Protein AF-A0A3D4B340-F1 (afdb_monomer)

Radius of gyration: 26.21 Å; Cα contacts (8 Å, |Δi|>4): 73; chains: 1; bounding box: 72×63×31 Å

pLDDT: mean 78.49, std 15.45, r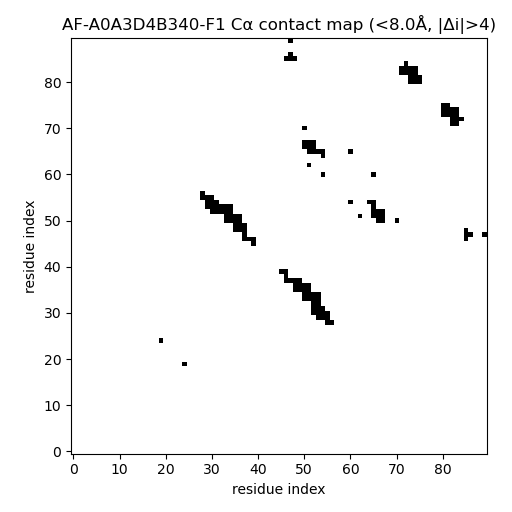ange [48.84, 95.5]

Sequence (90 aa):
MYRHFLSVFSLFLLSCAAERDPGSLFGPAEQGTLVIDATLLVDLPMPPIFIRQTIAPNAVYTQDAAAVNNAEVTITQGVAEYTYTPDPTG

Nearest PDB structures (foldseek):
  8wyr-assembly1_J  TM=2.731E-01  e=6.506E+00  Homo sapiens
  7jg1-assembly1_J  TM=2.748E-01  e=8.371E+00  Mu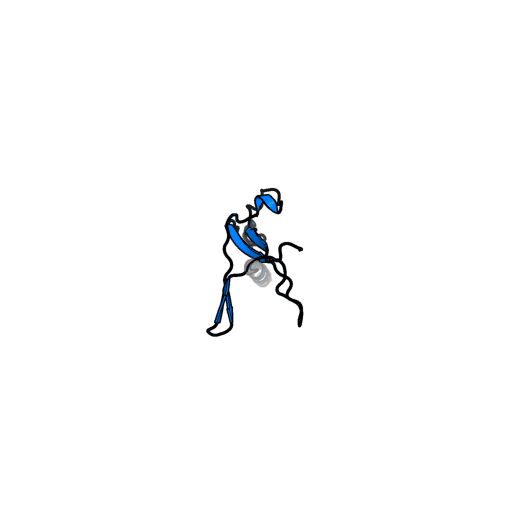s musculus

Structure (mmCIF, N/CA/C/O backbone):
data_AF-A0A3D4B340-F1
#
_entry.id   AF-A0A3D4B340-F1
#
loop_
_atom_site.group_PDB
_atom_site.id
_atom_site.type_symbol
_atom_site.label_atom_id
_atom_site.label_alt_id
_atom_site.label_comp_id
_atom_site.label_asym_id
_atom_site.label_entity_id
_atom_site.label_seq_id
_atom_site.pdbx_PDB_ins_code
_atom_site.Cartn_x
_atom_site.Cartn_y
_atom_site.Cartn_z
_atom_site.occupancy
_atom_site.B_iso_or_equiv
_atom_site.auth_seq_id
_atom_site.auth_comp_id
_atom_site.auth_asym_id
_atom_site.auth_atom_id
_atom_site.pdbx_PDB_model_num
ATOM 1 N N . MET A 1 1 ? 53.897 -47.737 11.223 1.00 53.16 1 MET A N 1
ATOM 2 C CA . MET A 1 1 ? 53.744 -46.279 11.442 1.00 53.16 1 MET A CA 1
ATOM 3 C C . MET A 1 1 ? 53.028 -45.575 10.270 1.00 53.16 1 MET A C 1
ATOM 5 O O . MET A 1 1 ? 53.340 -44.439 9.965 1.00 53.16 1 MET A O 1
ATOM 9 N N . TYR A 1 2 ? 52.046 -46.223 9.617 1.00 51.28 2 TYR A N 1
ATOM 10 C CA . TYR A 1 2 ? 51.388 -45.700 8.396 1.00 51.28 2 TYR A CA 1
ATOM 11 C C . TYR A 1 2 ? 49.850 -45.836 8.439 1.00 51.28 2 TYR A C 1
ATOM 13 O O . TYR A 1 2 ? 49.175 -45.736 7.426 1.00 51.28 2 TYR A O 1
ATOM 21 N N . ARG A 1 3 ? 49.275 -46.127 9.618 1.00 50.47 3 ARG A N 1
ATOM 22 C CA . ARG A 1 3 ? 47.823 -46.355 9.790 1.00 50.47 3 ARG A CA 1
ATOM 23 C C . ARG A 1 3 ? 47.069 -45.151 10.360 1.00 50.47 3 ARG A C 1
ATOM 25 O O . ARG A 1 3 ? 45.857 -45.096 10.220 1.00 50.47 3 ARG A O 1
ATOM 32 N N . HIS A 1 4 ? 47.766 -44.175 10.947 1.00 48.84 4 HIS A N 1
ATOM 33 C CA . HIS A 1 4 ? 47.133 -42.959 11.480 1.00 48.84 4 HIS A CA 1
ATOM 34 C C . HIS A 1 4 ? 47.003 -41.838 10.440 1.00 48.84 4 HIS A C 1
ATOM 36 O O . HIS A 1 4 ? 46.132 -40.988 10.577 1.00 48.84 4 HIS A O 1
ATOM 42 N N . PHE A 1 5 ? 47.811 -41.862 9.373 1.00 50.84 5 PHE A N 1
ATOM 43 C CA . PHE A 1 5 ? 47.774 -40.834 8.326 1.00 50.84 5 PHE A CA 1
ATOM 44 C C . PHE A 1 5 ? 46.519 -40.944 7.441 1.00 50.84 5 PHE A C 1
ATOM 46 O O . PHE A 1 5 ? 45.946 -39.935 7.042 1.00 50.84 5 PHE A O 1
ATOM 53 N N . LEU A 1 6 ? 46.021 -42.167 7.215 1.00 52.47 6 LEU A N 1
ATOM 54 C CA . LEU A 1 6 ? 44.819 -42.411 6.406 1.00 52.47 6 LEU A CA 1
ATOM 55 C C . LEU A 1 6 ? 43.509 -41.995 7.110 1.00 52.47 6 LEU A C 1
ATOM 57 O O . LEU A 1 6 ? 42.503 -41.732 6.455 1.00 52.47 6 LEU A O 1
ATOM 61 N N . SER A 1 7 ? 43.519 -41.914 8.447 1.00 51.72 7 SER A N 1
ATOM 62 C CA . SER A 1 7 ? 42.321 -41.620 9.244 1.00 51.72 7 SER A CA 1
ATOM 63 C C . SER A 1 7 ? 41.983 -40.127 9.304 1.00 51.72 7 SER A C 1
ATOM 65 O O . SER A 1 7 ? 40.820 -39.784 9.483 1.00 51.72 7 SER A O 1
ATOM 67 N N . VAL A 1 8 ? 42.972 -39.239 9.149 1.00 55.59 8 VAL A N 1
ATOM 68 C CA . VAL A 1 8 ? 42.760 -37.779 9.209 1.00 55.59 8 VAL A CA 1
ATOM 69 C C . VAL A 1 8 ? 42.257 -37.233 7.869 1.00 55.59 8 VAL A C 1
ATOM 71 O O . VAL A 1 8 ? 41.409 -36.346 7.848 1.00 55.59 8 VAL A O 1
ATOM 74 N N . PHE A 1 9 ? 42.693 -37.814 6.746 1.00 54.72 9 PHE A N 1
ATOM 75 C CA . PHE A 1 9 ? 42.236 -37.415 5.407 1.00 54.72 9 PHE A CA 1
ATOM 76 C C . PHE A 1 9 ? 40.735 -37.676 5.188 1.00 54.72 9 PHE A C 1
ATOM 78 O O . PHE A 1 9 ? 40.061 -36.919 4.497 1.00 54.72 9 PHE A O 1
ATOM 85 N N . SER A 1 10 ? 40.189 -38.703 5.845 1.00 56.00 10 SER A N 1
ATOM 86 C CA . SER A 1 10 ? 38.763 -39.046 5.751 1.00 56.00 10 SER A CA 1
ATOM 87 C C . SER A 1 10 ? 37.845 -38.056 6.485 1.00 56.00 10 SER A C 1
ATOM 89 O O . SER A 1 10 ? 36.658 -37.999 6.180 1.00 56.00 10 SER A O 1
ATOM 91 N N . LEU A 1 11 ? 38.367 -37.252 7.422 1.00 55.56 11 LEU A N 1
ATOM 92 C CA . LEU A 1 11 ? 37.559 -36.285 8.178 1.00 55.56 11 LEU A CA 1
ATOM 93 C C . LEU A 1 11 ? 37.287 -34.983 7.404 1.00 55.56 11 LEU A C 1
ATOM 95 O O . LEU A 1 11 ? 36.306 -34.304 7.688 1.00 55.56 11 LEU A O 1
ATOM 99 N N . PHE A 1 12 ? 38.118 -34.640 6.414 1.00 56.56 12 PHE A N 1
ATOM 100 C CA . PHE A 1 12 ? 37.959 -33.407 5.628 1.00 56.56 12 PHE A CA 1
ATOM 101 C C . PHE A 1 12 ? 36.896 -33.508 4.525 1.00 56.56 12 PHE A C 1
ATOM 103 O O . PHE A 1 12 ? 36.385 -32.486 4.078 1.00 56.56 12 PHE A O 1
ATOM 110 N N . LEU A 1 13 ? 36.524 -34.723 4.113 1.00 55.62 13 LEU A N 1
ATOM 111 C CA . LEU A 1 13 ? 35.530 -34.962 3.056 1.00 55.62 13 LEU A CA 1
ATOM 112 C C . LEU A 1 13 ? 34.080 -34.980 3.570 1.00 55.62 13 LEU A C 1
ATOM 114 O O . LEU A 1 13 ? 33.149 -35.016 2.775 1.00 55.62 13 LEU A O 1
ATOM 118 N N . LEU A 1 14 ? 33.891 -34.935 4.892 1.00 57.00 14 LEU A N 1
ATOM 119 C CA . LEU A 1 14 ? 32.593 -34.741 5.550 1.00 57.00 14 LEU A CA 1
ATOM 120 C C . LEU A 1 14 ? 32.338 -33.271 5.908 1.00 57.00 14 LEU A C 1
ATOM 122 O O . LEU A 1 14 ? 31.356 -32.964 6.586 1.00 57.00 14 LEU A O 1
ATOM 126 N N . SER A 1 15 ? 33.211 -32.358 5.467 1.00 55.50 15 SER A N 1
ATOM 127 C CA . SER A 1 15 ? 32.920 -30.934 5.537 1.00 55.50 15 SER A CA 1
ATOM 128 C C . SER A 1 15 ? 31.766 -30.671 4.579 1.00 55.50 15 SER A C 1
ATOM 130 O O . SER A 1 15 ? 31.947 -30.614 3.365 1.00 55.50 15 SER A O 1
ATOM 132 N N . CYS A 1 16 ? 30.559 -30.611 5.138 1.00 62.25 16 CYS A N 1
ATOM 133 C CA . CYS A 1 16 ? 29.360 -30.189 4.446 1.00 62.25 16 CYS A CA 1
ATOM 134 C C . CYS A 1 16 ? 29.636 -28.760 3.975 1.00 62.25 16 CYS A C 1
ATOM 136 O O . CYS A 1 16 ? 29.536 -27.811 4.757 1.00 62.25 16 CYS A O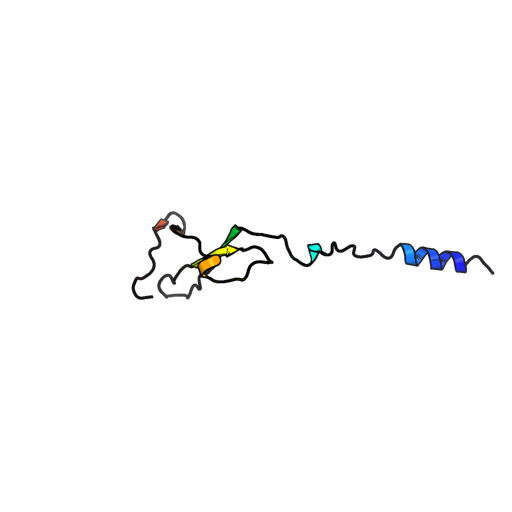 1
ATOM 138 N N . ALA A 1 17 ? 30.074 -28.606 2.724 1.00 61.31 17 ALA A N 1
ATOM 139 C CA . ALA A 1 17 ? 29.967 -27.326 2.064 1.00 61.31 17 ALA A CA 1
ATOM 140 C C . ALA A 1 17 ? 28.502 -26.927 2.239 1.00 61.31 17 ALA A C 1
ATOM 142 O O . ALA A 1 17 ? 27.601 -27.693 1.894 1.00 61.31 17 ALA A O 1
ATOM 143 N N . ALA A 1 18 ? 28.251 -25.784 2.876 1.00 61.06 18 ALA A N 1
ATOM 144 C CA . ALA A 1 18 ? 26.937 -25.178 2.802 1.00 61.06 18 ALA A CA 1
ATOM 145 C C . ALA A 1 18 ? 26.782 -24.772 1.335 1.00 61.06 18 ALA A C 1
ATOM 147 O O . ALA A 1 18 ? 27.167 -23.665 0.965 1.00 61.06 18 ALA A O 1
ATOM 148 N N . GLU A 1 19 ? 26.348 -25.725 0.507 1.00 65.31 19 GLU A N 1
ATOM 149 C CA . GLU A 1 19 ? 26.115 -25.591 -0.922 1.00 65.31 19 GLU A CA 1
ATOM 150 C C . GLU A 1 19 ? 24.982 -24.576 -1.067 1.00 65.31 19 GLU A C 1
ATOM 152 O O . GLU A 1 19 ? 23.794 -24.894 -1.052 1.00 65.31 19 GLU A O 1
ATOM 157 N N . ARG A 1 20 ? 25.357 -23.301 -1.035 1.00 62.75 20 ARG A N 1
ATOM 158 C CA . ARG A 1 20 ? 24.454 -22.190 -1.265 1.00 62.75 20 ARG A CA 1
ATOM 159 C C . ARG A 1 20 ? 24.460 -21.981 -2.760 1.00 62.75 20 ARG A C 1
ATOM 161 O O . ARG A 1 20 ? 25.475 -21.560 -3.312 1.00 62.75 20 ARG A O 1
ATOM 168 N N . ASP A 1 21 ? 23.330 -22.264 -3.394 1.00 69.81 21 ASP A N 1
ATOM 169 C CA . ASP A 1 21 ? 23.087 -21.745 -4.731 1.00 69.81 21 ASP A CA 1
ATOM 170 C C . ASP A 1 21 ? 23.340 -20.223 -4.696 1.00 69.81 21 ASP A C 1
ATOM 172 O O . ASP A 1 21 ? 22.816 -19.555 -3.797 1.00 69.81 21 ASP A O 1
ATOM 176 N N . PRO A 1 22 ? 24.162 -19.647 -5.592 1.00 66.94 22 PRO A N 1
ATOM 177 C CA . PRO A 1 22 ? 24.425 -18.208 -5.601 1.00 66.94 22 PRO A CA 1
ATOM 178 C C . PRO A 1 22 ? 23.141 -17.369 -5.664 1.00 66.94 22 PRO A C 1
ATOM 180 O O . PRO A 1 22 ? 23.106 -16.262 -5.126 1.00 66.94 22 PRO A O 1
ATOM 183 N N . GLY A 1 23 ? 22.079 -17.916 -6.269 1.00 62.44 23 GLY A N 1
ATOM 184 C CA . GLY A 1 23 ? 20.743 -17.333 -6.300 1.00 62.44 23 GLY A CA 1
ATOM 185 C C . GLY A 1 23 ? 20.028 -17.365 -4.951 1.00 62.44 23 GLY A C 1
ATOM 186 O O . GLY A 1 23 ? 19.265 -16.457 -4.675 1.00 62.44 23 GLY A O 1
ATOM 187 N N . SER A 1 24 ? 20.332 -18.307 -4.054 1.00 64.38 24 SER A N 1
ATOM 188 C CA . SER A 1 24 ? 19.707 -18.426 -2.725 1.00 64.38 24 SER A CA 1
ATOM 189 C C . SER A 1 24 ? 20.000 -17.255 -1.775 1.00 64.38 24 SER A C 1
ATOM 191 O O . SER A 1 24 ? 19.338 -17.142 -0.741 1.00 64.38 24 SER A O 1
ATOM 193 N N . LEU A 1 25 ? 21.000 -16.414 -2.062 1.00 66.69 25 LEU A N 1
ATOM 194 C CA . LEU A 1 25 ? 21.285 -15.203 -1.275 1.00 66.69 25 LEU A CA 1
ATOM 195 C C . LEU A 1 25 ? 20.295 -14.075 -1.565 1.00 66.69 25 LEU A C 1
ATOM 197 O O . LEU A 1 25 ? 20.083 -13.196 -0.731 1.00 66.69 25 LEU A O 1
ATOM 201 N N . PHE A 1 26 ? 19.704 -14.108 -2.751 1.00 69.06 26 PHE A N 1
ATOM 202 C CA . PHE A 1 26 ? 18.686 -13.186 -3.194 1.00 69.06 26 PHE A CA 1
ATOM 203 C C . PHE A 1 26 ? 17.392 -13.972 -3.041 1.00 69.06 26 PHE A C 1
ATOM 205 O O . PHE A 1 26 ? 17.182 -14.936 -3.765 1.00 69.06 26 PHE A O 1
ATOM 212 N N . GLY A 1 27 ? 16.574 -13.656 -2.033 1.00 61.84 27 GLY A N 1
ATOM 213 C CA . GLY A 1 27 ? 15.282 -14.327 -1.840 1.00 61.84 27 GLY A CA 1
ATOM 214 C C . GLY A 1 27 ? 14.486 -14.437 -3.153 1.00 61.84 27 GLY A C 1
ATOM 215 O O . GLY A 1 27 ? 14.840 -13.773 -4.131 1.00 61.84 27 GLY A O 1
ATOM 216 N N . PRO A 1 28 ? 13.437 -15.276 -3.206 1.00 61.22 28 PRO A N 1
ATOM 217 C CA . PRO A 1 28 ? 12.692 -15.524 -4.439 1.00 61.22 28 PRO A CA 1
ATOM 218 C C . PRO A 1 28 ? 12.442 -14.220 -5.203 1.00 61.22 28 PRO A C 1
ATOM 220 O O . PRO A 1 28 ? 12.155 -13.189 -4.590 1.00 61.22 28 PRO A O 1
ATOM 223 N N . ALA A 1 29 ? 12.611 -14.260 -6.530 1.00 64.94 29 ALA A N 1
ATOM 224 C CA . ALA A 1 29 ? 12.312 -13.138 -7.413 1.00 64.94 29 ALA A CA 1
ATOM 225 C C . ALA A 1 29 ? 10.791 -12.933 -7.445 1.00 64.94 29 ALA A C 1
ATOM 227 O O . ALA A 1 29 ? 10.110 -13.256 -8.412 1.00 64.94 29 ALA A O 1
ATOM 228 N N . GLU A 1 30 ? 10.262 -12.454 -6.327 1.00 71.88 30 GLU A N 1
ATOM 229 C CA . GLU A 1 30 ? 8.883 -12.078 -6.096 1.00 71.88 30 GLU A CA 1
ATOM 230 C C . GLU A 1 30 ? 8.675 -10.798 -6.894 1.00 71.88 30 GLU A C 1
ATOM 232 O O . GLU A 1 30 ? 8.774 -9.706 -6.349 1.00 71.88 30 GLU A O 1
ATOM 237 N N . GLN A 1 31 ? 8.517 -10.905 -8.211 1.00 83.69 31 GLN A N 1
ATOM 238 C CA . GLN A 1 31 ? 8.046 -9.818 -9.061 1.00 83.69 31 GLN A CA 1
ATOM 239 C C . GLN A 1 31 ? 6.520 -9.902 -9.138 1.00 83.69 31 GLN A C 1
ATOM 241 O O . GLN A 1 31 ? 5.972 -10.976 -9.375 1.00 83.69 31 GLN A O 1
ATOM 246 N N . GLY A 1 32 ? 5.839 -8.765 -8.992 1.00 87.69 32 GLY A N 1
ATOM 247 C CA . GLY A 1 32 ? 4.378 -8.686 -9.055 1.00 87.69 32 GLY A CA 1
ATOM 248 C C . GLY A 1 32 ? 3.663 -8.999 -7.737 1.00 87.69 32 GLY A C 1
ATOM 249 O O . GLY A 1 32 ? 2.437 -9.057 -7.709 1.00 87.69 32 GLY A O 1
ATOM 250 N N . THR A 1 33 ? 4.397 -9.170 -6.640 1.00 91.25 33 THR A N 1
ATOM 251 C CA . THR A 1 33 ? 3.827 -9.353 -5.303 1.00 91.25 33 THR A CA 1
ATOM 252 C C . THR A 1 33 ? 3.283 -8.022 -4.802 1.00 91.25 33 THR A C 1
ATOM 254 O O . THR A 1 33 ? 3.992 -7.014 -4.794 1.00 91.25 33 THR A O 1
ATOM 257 N N . LEU A 1 34 ? 2.011 -8.009 -4.396 1.00 92.50 34 LEU A N 1
ATOM 258 C CA . LEU A 1 34 ? 1.370 -6.817 -3.849 1.00 92.50 34 LEU A CA 1
ATOM 259 C C . LEU A 1 34 ? 1.954 -6.470 -2.478 1.00 92.50 34 LEU A C 1
ATOM 261 O O . LEU A 1 34 ? 2.063 -7.314 -1.591 1.00 92.50 34 LEU A O 1
ATOM 265 N N . VAL A 1 35 ? 2.284 -5.196 -2.309 1.00 91.94 35 VAL A N 1
ATOM 266 C CA . VAL A 1 35 ? 2.778 -4.600 -1.074 1.00 91.94 35 VAL A CA 1
ATOM 267 C C . VAL A 1 35 ? 1.806 -3.505 -0.667 1.00 91.94 35 VAL A C 1
ATOM 269 O O . VAL A 1 35 ? 1.520 -2.594 -1.446 1.00 91.94 35 VAL A O 1
ATOM 272 N N . ILE A 1 36 ? 1.308 -3.608 0.560 1.00 91.31 36 ILE A N 1
ATOM 273 C CA . ILE A 1 36 ? 0.435 -2.615 1.178 1.00 91.31 36 ILE A CA 1
ATOM 274 C C . ILE A 1 36 ? 1.280 -1.858 2.200 1.00 91.31 36 ILE A C 1
ATOM 276 O O . ILE A 1 36 ? 1.800 -2.462 3.137 1.00 91.31 36 ILE A O 1
ATOM 280 N N . ASP A 1 37 ? 1.425 -0.553 2.000 1.00 90.00 37 ASP A N 1
ATOM 281 C CA . ASP A 1 37 ? 2.193 0.336 2.868 1.00 90.00 37 ASP A CA 1
ATOM 282 C C . ASP A 1 37 ? 1.266 1.402 3.464 1.00 90.00 37 ASP A C 1
ATOM 284 O O . ASP A 1 37 ? 0.645 2.188 2.743 1.00 90.00 37 ASP A O 1
ATOM 288 N N . ALA A 1 38 ? 1.137 1.383 4.789 1.00 89.88 38 ALA A N 1
ATOM 289 C CA . ALA A 1 38 ? 0.364 2.344 5.562 1.00 89.88 38 ALA A CA 1
ATOM 290 C C . ALA A 1 38 ? 0.903 2.407 6.998 1.00 89.88 38 ALA A C 1
ATOM 292 O O . ALA A 1 38 ? 1.172 1.378 7.621 1.00 89.88 38 ALA A O 1
ATOM 293 N N . THR A 1 39 ? 1.024 3.616 7.552 1.00 90.25 39 THR A N 1
ATOM 294 C CA . THR A 1 39 ? 1.439 3.816 8.950 1.00 90.25 39 THR A CA 1
ATOM 295 C C . THR A 1 39 ? 0.231 4.115 9.822 1.00 90.25 39 THR A C 1
ATOM 297 O O . THR A 1 39 ? -0.280 5.232 9.829 1.00 90.25 39 THR A O 1
ATOM 300 N N . LEU A 1 40 ? -0.213 3.116 10.579 1.00 89.31 40 LEU A N 1
ATOM 301 C CA . LEU A 1 40 ? -1.338 3.255 11.496 1.00 89.31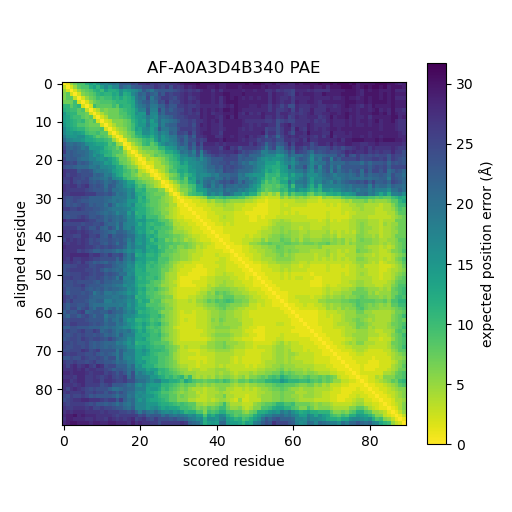 40 LEU A CA 1
ATOM 302 C C . LEU A 1 40 ? -0.886 3.921 12.796 1.00 89.31 40 LEU A C 1
ATOM 304 O O . LEU A 1 40 ? -0.013 3.410 13.498 1.00 89.31 40 LEU A O 1
ATOM 308 N N . LEU A 1 41 ? -1.514 5.046 13.124 1.00 88.38 41 LEU A N 1
ATOM 309 C CA . LEU A 1 41 ? -1.321 5.741 14.388 1.00 88.38 41 LEU A CA 1
ATOM 310 C C . LEU A 1 41 ? -2.586 5.610 15.232 1.00 88.38 41 LEU A C 1
ATOM 312 O O . LEU A 1 41 ? -3.701 5.759 14.735 1.00 88.38 41 LEU A O 1
ATOM 316 N N . VAL A 1 42 ? -2.400 5.309 16.516 1.00 91.69 42 VAL A N 1
ATOM 317 C CA . VAL A 1 42 ? -3.506 5.177 17.470 1.00 91.69 42 VAL A CA 1
ATOM 318 C C . VAL A 1 42 ? -4.228 6.521 17.603 1.00 91.69 42 VAL A C 1
ATOM 320 O O . VAL A 1 42 ? -3.581 7.567 17.633 1.00 91.69 42 VAL A O 1
ATOM 323 N N . ASP A 1 43 ? -5.560 6.473 17.668 1.00 89.62 43 ASP A N 1
ATOM 324 C CA . ASP A 1 43 ? -6.461 7.627 17.825 1.00 89.62 43 ASP A CA 1
ATOM 325 C C . ASP A 1 43 ? -6.405 8.687 16.707 1.00 89.62 43 ASP A C 1
ATOM 327 O O . ASP A 1 43 ? -6.920 9.794 16.871 1.00 89.62 43 ASP A O 1
ATOM 331 N N . LEU A 1 44 ? -5.835 8.351 15.545 1.00 86.88 44 LEU A N 1
ATOM 332 C CA . LEU A 1 44 ? -5.860 9.194 14.349 1.00 86.88 44 LEU A CA 1
ATOM 333 C C . LEU A 1 44 ? -6.735 8.580 13.243 1.00 86.88 44 LEU A C 1
ATOM 335 O O . LEU A 1 44 ? -6.944 7.363 13.220 1.00 86.88 44 LEU A O 1
ATOM 339 N N . PRO A 1 45 ? -7.265 9.406 12.318 1.00 84.44 45 PRO A N 1
ATOM 340 C CA . PRO A 1 45 ? -7.962 8.915 11.135 1.00 84.44 45 PRO A CA 1
ATOM 341 C C . PRO A 1 45 ? -7.104 7.947 10.312 1.00 84.44 45 PRO A C 1
ATOM 343 O O . PRO A 1 45 ? -5.874 7.958 10.391 1.00 84.44 45 PRO A O 1
ATOM 346 N N . MET A 1 46 ? -7.765 7.130 9.487 1.00 85.94 46 MET A N 1
ATOM 347 C CA . MET A 1 46 ? -7.083 6.200 8.586 1.00 85.94 46 MET A CA 1
ATOM 348 C C . MET A 1 46 ? -6.102 6.966 7.677 1.00 85.94 46 MET A C 1
ATOM 350 O O . MET A 1 46 ? -6.533 7.888 6.980 1.00 85.94 46 MET A O 1
ATOM 354 N N . PRO A 1 47 ? -4.808 6.605 7.661 1.00 87.06 47 PRO A N 1
ATOM 355 C CA . PRO A 1 47 ? -3.808 7.281 6.842 1.00 87.06 47 PRO A CA 1
ATOM 356 C C . PRO A 1 47 ? -4.006 6.992 5.342 1.00 87.06 47 PRO A C 1
ATOM 358 O O . PRO A 1 47 ? -4.794 6.120 4.956 1.00 87.06 47 PRO A O 1
ATOM 361 N N . PRO A 1 48 ? -3.238 7.668 4.472 1.00 88.69 48 PRO A N 1
ATOM 362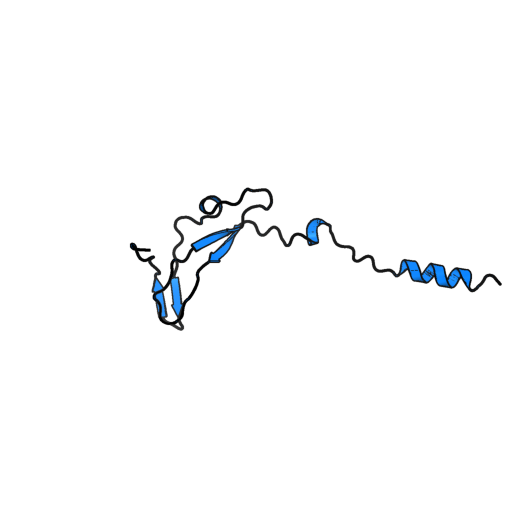 C CA . PRO A 1 48 ? -3.006 7.222 3.104 1.00 88.69 48 PRO A CA 1
ATOM 363 C C . PRO A 1 48 ? -2.558 5.751 3.055 1.00 88.69 48 PRO A C 1
ATOM 365 O O . PRO A 1 48 ? -1.620 5.362 3.753 1.00 88.69 48 PRO A O 1
ATOM 368 N N . ILE A 1 49 ? -3.223 4.942 2.227 1.00 89.69 49 ILE A N 1
ATOM 369 C CA . ILE A 1 49 ? -2.838 3.554 1.939 1.00 89.69 49 ILE A CA 1
ATOM 370 C C . ILE A 1 49 ? -2.188 3.520 0.559 1.00 89.69 49 ILE A C 1
ATOM 372 O O . ILE A 1 49 ? -2.823 3.849 -0.444 1.00 89.69 49 ILE A O 1
ATOM 376 N N . PHE A 1 50 ? -0.930 3.088 0.494 1.00 89.62 50 PHE A N 1
ATOM 377 C CA . PHE A 1 50 ? -0.212 2.917 -0.763 1.00 89.62 50 PHE A CA 1
ATOM 378 C C . PHE A 1 50 ? -0.207 1.445 -1.163 1.00 89.62 50 PHE A C 1
ATOM 380 O O . PHE A 1 50 ? 0.327 0.598 -0.448 1.00 89.62 50 PHE A O 1
ATOM 387 N N . ILE A 1 51 ? -0.768 1.148 -2.335 1.00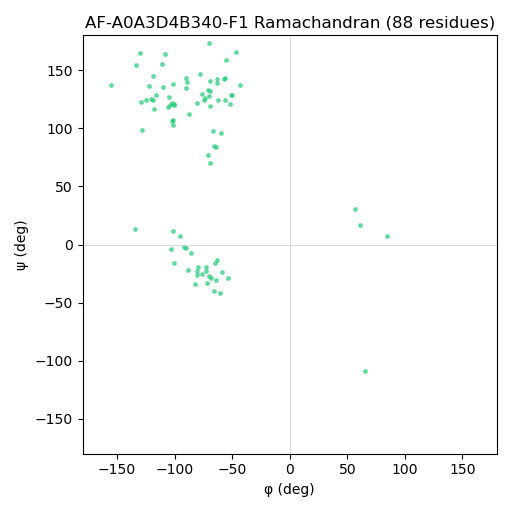 92.38 51 ILE A N 1
ATOM 388 C CA . ILE A 1 51 ? -0.697 -0.184 -2.940 1.00 92.38 51 ILE A CA 1
ATOM 389 C C . ILE A 1 51 ? 0.343 -0.165 -4.049 1.00 92.38 51 ILE A C 1
ATOM 391 O O . ILE A 1 51 ? 0.268 0.622 -4.997 1.00 92.38 51 ILE A O 1
ATOM 395 N N . ARG A 1 52 ? 1.331 -1.042 -3.910 1.00 93.81 52 ARG A N 1
ATOM 396 C CA . ARG A 1 52 ? 2.436 -1.200 -4.850 1.00 93.81 52 ARG A CA 1
ATOM 397 C C . ARG A 1 52 ? 2.603 -2.665 -5.217 1.00 93.81 52 ARG A C 1
ATOM 399 O O . ARG A 1 52 ? 2.087 -3.546 -4.538 1.00 93.81 52 ARG A O 1
ATOM 406 N N . GLN A 1 53 ? 3.352 -2.923 -6.274 1.00 94.06 53 GLN A N 1
ATOM 407 C CA . GLN A 1 53 ? 3.822 -4.251 -6.634 1.00 94.06 53 GLN A CA 1
ATOM 408 C C . GLN A 1 53 ? 5.346 -4.279 -6.632 1.00 94.06 53 GLN A C 1
ATOM 410 O O . GLN A 1 53 ? 6.010 -3.300 -6.985 1.00 94.06 53 GLN A O 1
ATOM 415 N N . THR A 1 54 ? 5.915 -5.408 -6.238 1.00 92.38 54 THR A N 1
ATOM 416 C CA . THR A 1 54 ? 7.346 -5.640 -6.383 1.00 92.38 54 THR A CA 1
ATOM 417 C C . THR A 1 54 ? 7.740 -5.652 -7.860 1.00 92.38 54 THR A C 1
ATOM 419 O O . THR A 1 54 ? 7.017 -6.146 -8.729 1.00 92.38 54 THR A O 1
ATOM 422 N N . ILE A 1 55 ? 8.912 -5.099 -8.154 1.00 91.31 55 ILE A N 1
ATOM 423 C CA . ILE A 1 55 ? 9.461 -5.029 -9.510 1.00 91.31 55 ILE A CA 1
ATOM 424 C C . ILE A 1 55 ? 10.638 -5.992 -9.658 1.00 91.31 55 ILE A C 1
ATOM 426 O O . ILE A 1 55 ? 11.197 -6.462 -8.667 1.00 91.31 55 ILE A O 1
ATOM 430 N N . ALA A 1 56 ? 11.021 -6.281 -10.901 1.00 88.38 56 ALA A N 1
ATOM 431 C CA . ALA A 1 56 ? 12.167 -7.138 -11.171 1.00 88.38 56 ALA A CA 1
ATOM 432 C C . ALA A 1 56 ? 13.447 -6.580 -10.506 1.00 88.38 56 ALA A C 1
ATOM 434 O O . ALA A 1 56 ? 13.655 -5.365 -10.534 1.00 88.38 56 ALA A O 1
ATOM 435 N N . PRO A 1 57 ? 14.346 -7.428 -9.970 1.00 83.44 57 PRO A N 1
ATOM 436 C CA . PRO A 1 57 ? 15.565 -6.969 -9.290 1.00 83.44 57 PRO A CA 1
ATOM 437 C C . PRO A 1 57 ? 16.506 -6.119 -10.156 1.00 83.44 57 PRO A C 1
ATOM 439 O O . PRO A 1 57 ? 17.319 -5.360 -9.639 1.00 83.44 57 PRO A O 1
ATOM 442 N N . ASN A 1 58 ? 16.419 -6.262 -11.478 1.00 87.12 58 ASN A N 1
ATOM 443 C CA . ASN A 1 58 ? 17.197 -5.502 -12.455 1.00 87.12 58 ASN A CA 1
ATOM 444 C C . ASN A 1 58 ? 16.491 -4.223 -12.945 1.00 87.12 58 ASN A C 1
ATOM 446 O O . ASN A 1 58 ? 17.059 -3.501 -13.764 1.00 87.12 58 ASN A O 1
ATOM 450 N N . ALA A 1 59 ? 15.266 -3.950 -12.491 1.00 87.94 59 ALA A N 1
ATOM 451 C CA . ALA A 1 59 ? 14.532 -2.738 -12.822 1.00 87.94 59 ALA A CA 1
ATOM 452 C C . ALA A 1 59 ? 14.821 -1.632 -11.796 1.00 87.94 59 ALA A C 1
ATOM 454 O O . ALA A 1 59 ? 14.950 -1.881 -10.598 1.00 87.94 59 ALA A O 1
ATOM 455 N N . VAL A 1 60 ? 14.906 -0.386 -12.268 1.00 90.56 60 VAL A N 1
ATOM 456 C CA . VAL A 1 60 ? 15.042 0.774 -11.379 1.00 90.56 60 VAL A CA 1
ATOM 457 C C . VAL A 1 60 ? 13.729 0.988 -10.638 1.00 90.56 60 VAL A C 1
ATOM 459 O O . VAL A 1 60 ? 12.671 1.101 -11.256 1.00 90.56 60 VAL A O 1
ATOM 462 N N . TYR A 1 61 ? 13.808 1.079 -9.313 1.00 89.88 61 TYR A N 1
ATOM 463 C CA . TYR A 1 61 ? 12.650 1.375 -8.486 1.00 89.88 61 TYR A CA 1
ATOM 464 C C . TYR A 1 61 ? 12.243 2.844 -8.578 1.00 89.88 61 TYR A C 1
ATOM 466 O O . TYR A 1 61 ? 13.024 3.738 -8.251 1.00 89.88 61 TYR A O 1
ATOM 474 N N . THR A 1 62 ? 10.984 3.078 -8.941 1.00 93.00 62 THR A N 1
ATOM 475 C CA . THR A 1 62 ? 10.267 4.331 -8.689 1.00 93.00 62 THR A CA 1
ATOM 476 C C . THR A 1 62 ? 8.882 4.004 -8.136 1.00 93.00 62 THR A C 1
ATOM 478 O O . THR A 1 62 ? 8.347 2.921 -8.384 1.00 93.00 62 THR A O 1
ATOM 481 N N . GLN A 1 63 ? 8.294 4.930 -7.374 1.00 88.75 63 GLN A N 1
ATOM 482 C CA . GLN A 1 63 ? 6.951 4.728 -6.819 1.00 88.75 63 GLN A CA 1
ATOM 483 C C . GLN A 1 63 ? 5.912 4.540 -7.930 1.00 88.75 63 GLN A C 1
ATOM 485 O O . GLN A 1 63 ? 5.102 3.624 -7.838 1.00 88.75 63 GLN A O 1
ATOM 490 N N . ASP A 1 64 ? 6.006 5.329 -9.002 1.00 90.31 64 ASP A N 1
ATOM 491 C CA . ASP A 1 64 ? 5.106 5.239 -10.156 1.00 90.31 64 ASP A CA 1
ATOM 492 C C . ASP A 1 64 ? 5.256 3.915 -10.917 1.00 90.31 64 ASP A C 1
ATOM 494 O O . ASP A 1 64 ? 4.264 3.315 -11.320 1.00 90.31 64 ASP A O 1
ATOM 498 N N . ALA A 1 65 ? 6.486 3.411 -11.088 1.00 91.19 65 ALA A N 1
ATOM 499 C CA . ALA A 1 65 ? 6.722 2.135 -11.768 1.00 91.19 65 ALA A CA 1
ATOM 500 C C . ALA A 1 65 ? 6.207 0.933 -10.961 1.00 91.19 65 ALA A C 1
ATOM 502 O O . ALA A 1 65 ? 5.838 -0.092 -11.532 1.00 91.19 65 ALA A O 1
ATOM 503 N N . ALA A 1 66 ? 6.181 1.062 -9.634 1.00 93.56 66 ALA A N 1
ATOM 504 C CA . ALA A 1 66 ? 5.633 0.067 -8.726 1.00 93.56 66 ALA A CA 1
ATOM 505 C C . ALA A 1 66 ? 4.135 0.279 -8.438 1.00 93.56 66 ALA A C 1
ATOM 507 O O . ALA A 1 66 ? 3.560 -0.515 -7.698 1.00 93.56 66 ALA A O 1
ATOM 508 N N . ALA A 1 67 ? 3.500 1.330 -8.965 1.00 92.25 67 ALA A N 1
ATOM 509 C CA . ALA A 1 67 ? 2.126 1.677 -8.624 1.00 92.25 67 ALA A CA 1
ATOM 510 C C . ALA A 1 67 ? 1.119 0.660 -9.177 1.00 92.25 67 ALA A C 1
ATOM 512 O O . ALA A 1 67 ? 1.229 0.188 -10.311 1.00 92.25 67 ALA A O 1
ATOM 513 N N . VAL A 1 68 ? 0.095 0.364 -8.376 1.00 92.94 68 VAL A N 1
ATOM 514 C CA . VAL A 1 68 ? -1.069 -0.414 -8.808 1.00 92.94 68 VAL A CA 1
ATOM 515 C C . VAL A 1 68 ? -2.213 0.555 -9.070 1.00 92.94 68 VAL A C 1
ATOM 517 O O . VAL A 1 68 ? -2.781 1.139 -8.150 1.00 92.94 68 VAL A O 1
ATOM 520 N N . ASN A 1 69 ? -2.529 0.751 -10.347 1.00 89.88 69 ASN A N 1
ATOM 521 C CA . ASN A 1 69 ? -3.558 1.697 -10.766 1.00 89.88 69 ASN A CA 1
ATOM 522 C C . ASN A 1 69 ? -4.962 1.121 -10.567 1.00 89.88 69 ASN A C 1
ATOM 524 O O . ASN A 1 69 ? -5.178 -0.072 -10.776 1.00 89.88 69 ASN A O 1
ATOM 528 N N . ASN A 1 70 ? -5.921 1.992 -10.238 1.00 88.88 70 ASN A N 1
ATOM 529 C CA . ASN A 1 70 ? -7.333 1.640 -10.034 1.00 88.88 70 ASN A CA 1
ATOM 530 C C . ASN A 1 70 ? -7.552 0.558 -8.960 1.00 88.88 70 ASN A C 1
ATOM 532 O O . ASN A 1 70 ? -8.483 -0.237 -9.062 1.00 88.88 70 ASN A O 1
ATOM 536 N N . ALA A 1 71 ? -6.678 0.500 -7.953 1.00 89.56 71 ALA A N 1
ATOM 537 C CA . ALA A 1 71 ? -6.869 -0.390 -6.821 1.00 89.56 71 ALA A CA 1
ATOM 538 C C . ALA A 1 71 ? -8.024 0.112 -5.943 1.00 89.56 71 ALA A C 1
ATOM 540 O O . ALA A 1 71 ? -8.069 1.287 -5.576 1.00 89.56 71 ALA A O 1
ATOM 541 N N . GLU A 1 72 ? -8.925 -0.794 -5.575 1.00 91.12 72 GLU A N 1
ATOM 542 C CA . GLU A 1 72 ? -9.961 -0.545 -4.577 1.00 91.12 72 GLU A CA 1
ATOM 543 C C . GLU A 1 72 ? -9.552 -1.180 -3.250 1.00 91.12 72 GLU A C 1
ATOM 545 O O . GLU A 1 72 ? -9.041 -2.301 -3.209 1.00 91.12 72 GLU A O 1
ATOM 550 N N . VAL A 1 73 ? -9.779 -0.458 -2.154 1.00 90.88 73 VAL A N 1
ATOM 551 C CA . VAL A 1 73 ? -9.416 -0.914 -0.812 1.00 90.88 73 VAL A CA 1
ATOM 552 C C . VAL A 1 73 ? -10.671 -1.025 0.036 1.00 90.88 73 VAL A C 1
ATOM 554 O O . VAL A 1 73 ? -11.420 -0.064 0.201 1.00 90.88 73 VAL A O 1
ATOM 557 N N . THR A 1 74 ? -10.883 -2.214 0.593 1.00 93.00 74 THR A N 1
ATOM 558 C CA . THR A 1 74 ? -11.943 -2.482 1.567 1.00 93.00 74 THR A CA 1
ATOM 559 C C . THR A 1 74 ? -11.298 -2.861 2.890 1.00 93.00 74 THR A C 1
ATOM 561 O O . THR A 1 74 ? -10.421 -3.722 2.938 1.00 93.00 74 THR A O 1
ATOM 564 N N . ILE A 1 75 ? -11.714 -2.194 3.962 1.00 90.31 75 ILE A N 1
ATOM 565 C CA . ILE A 1 75 ? -11.239 -2.432 5.322 1.00 90.31 75 ILE A CA 1
ATOM 566 C C . ILE A 1 75 ? -12.289 -3.267 6.044 1.00 90.31 75 ILE A C 1
ATOM 568 O O . ILE A 1 75 ? -13.430 -2.833 6.197 1.00 90.31 75 ILE A O 1
ATOM 572 N N . THR A 1 76 ? -11.894 -4.446 6.516 1.00 92.31 76 THR A N 1
ATOM 573 C CA . THR A 1 76 ? -12.774 -5.348 7.265 1.00 92.31 76 THR A CA 1
ATOM 574 C C . THR A 1 76 ? -12.427 -5.311 8.752 1.00 92.31 76 THR A C 1
ATOM 576 O O . THR A 1 76 ? -11.280 -5.538 9.138 1.00 92.31 76 THR A O 1
ATOM 579 N N . GLN A 1 77 ? -13.424 -5.064 9.604 1.00 90.38 77 GLN A N 1
ATOM 580 C CA . GLN A 1 77 ? -13.298 -5.096 11.062 1.00 90.38 77 GLN A CA 1
ATOM 581 C C . GLN A 1 77 ? -14.390 -5.991 11.661 1.00 90.38 77 GLN A C 1
ATOM 583 O O . GLN A 1 77 ? -15.538 -5.583 11.845 1.00 90.38 77 GLN A O 1
ATOM 588 N N . GLY A 1 78 ? -14.036 -7.238 11.979 1.00 92.94 78 GLY A N 1
ATOM 589 C CA . GLY A 1 78 ? -15.011 -8.235 12.422 1.00 92.94 78 GLY A CA 1
ATOM 590 C C . GLY A 1 78 ? -16.000 -8.564 11.302 1.00 92.94 78 GLY A C 1
ATOM 591 O O . GLY A 1 78 ? -15.622 -9.204 10.329 1.00 92.94 78 GLY A O 1
ATOM 592 N N . VAL A 1 79 ? -17.252 -8.124 11.447 1.00 93.75 79 VAL A N 1
ATOM 593 C CA . VAL A 1 79 ? -18.316 -8.275 10.431 1.00 93.75 79 VAL A CA 1
ATOM 594 C C . VAL A 1 79 ? -18.604 -6.985 9.657 1.00 93.75 79 VAL A C 1
ATOM 596 O O . VAL A 1 79 ? -19.458 -6.983 8.777 1.00 93.75 79 VAL A O 1
ATOM 599 N N . ALA A 1 80 ? -17.948 -5.879 10.015 1.00 93.81 80 ALA A N 1
ATOM 600 C CA . ALA A 1 80 ? -18.121 -4.601 9.342 1.00 93.81 80 ALA A CA 1
ATOM 601 C C . ALA A 1 80 ? -17.132 -4.469 8.179 1.00 93.81 80 ALA A C 1
ATOM 603 O O . ALA A 1 80 ? -15.962 -4.832 8.311 1.00 93.81 80 ALA A O 1
ATOM 604 N N . GLU A 1 81 ? -17.603 -3.905 7.071 1.00 95.50 81 GLU A N 1
ATOM 605 C CA . GLU A 1 81 ? -16.794 -3.563 5.903 1.00 95.50 81 GLU A CA 1
ATOM 606 C C . GLU A 1 81 ? -16.917 -2.069 5.611 1.00 95.50 81 GLU A C 1
ATOM 608 O O . GLU A 1 81 ? -18.010 -1.499 5.644 1.00 95.50 81 GLU A O 1
ATOM 613 N N . TYR A 1 82 ? -15.782 -1.442 5.317 1.00 90.12 82 TYR A N 1
ATOM 614 C CA . TYR A 1 82 ? -15.684 -0.026 4.998 1.00 90.12 82 TYR A CA 1
ATOM 615 C C . TYR A 1 82 ? -14.911 0.144 3.695 1.00 90.12 82 TYR A C 1
ATOM 617 O O . TYR 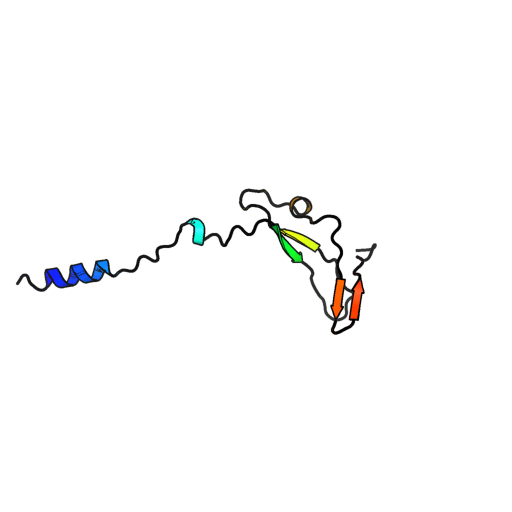A 1 82 ? -13.756 -0.275 3.595 1.00 90.12 82 TYR A O 1
ATOM 625 N N . THR A 1 83 ? -15.518 0.786 2.699 1.00 91.00 83 THR A N 1
ATOM 626 C CA . THR A 1 83 ? -14.786 1.217 1.506 1.00 91.00 83 THR A CA 1
ATOM 627 C C . THR A 1 83 ? -13.847 2.350 1.894 1.00 91.00 83 THR A C 1
ATOM 629 O O . THR A 1 83 ? -14.282 3.399 2.372 1.00 91.00 83 THR A O 1
ATOM 632 N N . TYR A 1 84 ? -12.550 2.139 1.701 1.00 88.75 84 TYR A N 1
ATOM 633 C CA . TYR A 1 84 ? -11.558 3.167 1.950 1.00 88.75 84 TYR A CA 1
ATOM 634 C C . TYR A 1 84 ? -11.577 4.191 0.817 1.00 88.75 84 TYR A C 1
ATOM 636 O O . TYR A 1 84 ? -11.496 3.848 -0.360 1.00 88.75 84 TYR A O 1
ATOM 644 N N . THR A 1 85 ? -11.660 5.463 1.192 1.00 85.88 85 THR A N 1
ATOM 645 C CA . THR A 1 85 ? -11.457 6.597 0.293 1.00 85.88 85 THR A CA 1
ATOM 646 C C . THR A 1 85 ? -10.371 7.468 0.919 1.00 85.88 85 THR A C 1
ATOM 648 O O . THR A 1 85 ? -10.533 7.846 2.083 1.00 85.88 85 THR A O 1
ATOM 651 N N . PRO A 1 86 ? -9.268 7.768 0.209 1.00 76.75 86 PRO A N 1
ATOM 652 C CA . PRO A 1 86 ? -8.250 8.681 0.712 1.00 76.75 86 PRO A CA 1
ATOM 653 C C . PRO A 1 86 ? -8.862 10.040 1.054 1.00 76.75 86 PRO A C 1
ATOM 655 O O . PRO A 1 86 ? -9.739 10.522 0.333 1.00 76.75 86 PRO A O 1
ATOM 658 N N . ASP A 1 87 ? -8.381 10.675 2.122 1.00 71.38 87 ASP A N 1
ATOM 659 C CA . ASP A 1 87 ? -8.733 12.067 2.392 1.00 71.38 87 ASP A CA 1
ATOM 660 C C . ASP A 1 87 ? -8.225 12.942 1.225 1.00 71.38 87 ASP A C 1
ATOM 662 O O . ASP A 1 87 ? -7.032 12.889 0.903 1.00 71.38 87 ASP A O 1
ATOM 666 N N . PRO A 1 88 ? -9.086 13.741 0.563 1.00 64.75 88 PRO A N 1
ATOM 667 C CA . PRO A 1 88 ? -8.660 14.628 -0.519 1.00 64.75 88 PRO A CA 1
ATOM 668 C C . PRO A 1 88 ? -7.674 15.718 -0.069 1.00 64.75 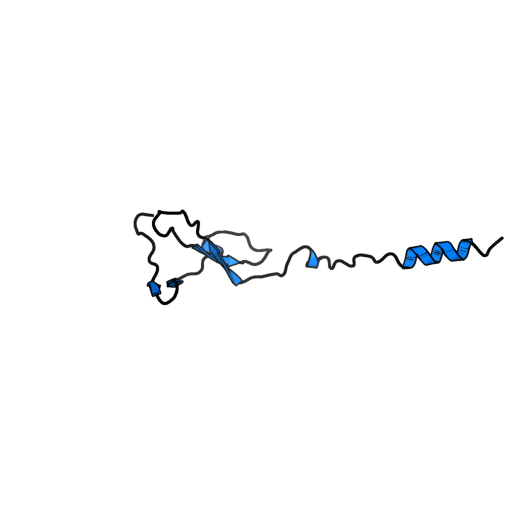88 PRO A C 1
ATOM 670 O O . PRO A 1 88 ? -7.082 16.375 -0.924 1.00 64.75 88 PRO A O 1
ATOM 673 N N . THR A 1 89 ? -7.516 15.941 1.240 1.00 61.38 89 THR A N 1
ATOM 674 C CA . THR A 1 89 ? -6.641 16.968 1.828 1.00 61.38 89 THR A CA 1
ATOM 675 C C . THR A 1 89 ? -5.304 16.453 2.364 1.00 61.38 89 THR A C 1
ATOM 677 O O . THR A 1 89 ? -4.631 17.227 3.039 1.00 61.38 89 THR A O 1
ATOM 680 N N . GLY A 1 90 ? -4.944 15.199 2.041 1.00 51.66 90 GLY A N 1
ATOM 681 C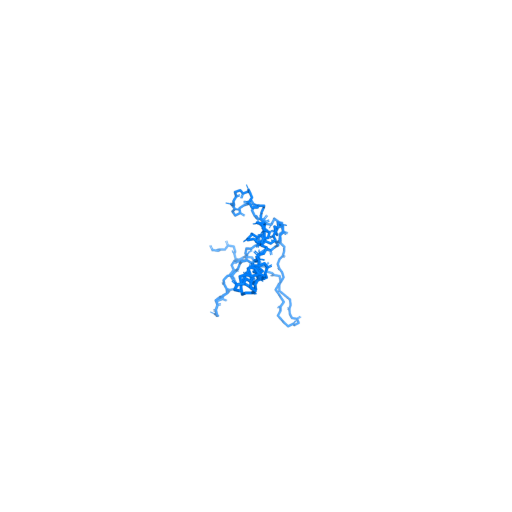 CA . GLY A 1 90 ? -3.721 14.486 2.455 1.00 51.66 90 GLY A CA 1
ATOM 682 C C . GLY A 1 90 ? -2.517 15.329 2.872 1.00 51.66 90 GLY A C 1
ATOM 683 O O . GLY A 1 90 ? -2.104 16.216 2.091 1.00 51.66 90 GLY A O 1
#

Solvent-accessible surface area (backbone atoms only — not comparable to full-atom values): 6207 Å² total; per-residue (Å²): 143,74,73,70,68,66,59,59,64,63,60,65,77,69,60,75,70,82,82,65,56,82,62,71,78,53,67,80,89,60,52,66,44,80,43,83,49,65,75,87,54,88,99,55,78,87,59,69,75,46,54,31,31,39,63,54,92,90,53,86,88,45,71,77,80,24,49,54,82,91,72,83,51,73,49,74,58,94,90,46,78,41,79,65,71,75,67,94,80,117

Mean predicted aligned error: 13.03 Å

Secondary structure (DSSP, 8-state):
--SSHHHHHTTGGG-------GGGGS-----S-EEEE----TTSPPPPPEEEE---TTSPP-TTTTB-TT---EEEETTEEEE----TT-

Foldseek 3Di:
DPPVVVVVVVVVVPPPPPPQDPCNVPPPQQFFQWDWDADDDPPDPGADIFIFTHHGPPDDDDSVVRHDPPDWDWDDDPPDIDTDDHDPVD